Protein AF-A0A7W1N1T9-F1 (afdb_monomer_lite)

Foldseek 3Di:
DFFDWDDDPLEALETEGACEADDPQEAEYHNEYEYHNHYDDHNHYHYHNHYYPDDDDDDDD

Radius of gyration: 12.12 Å; chains: 1; bounding box: 26×22×36 Å

pLDDT: mean 93.8, std 9.53, range [52.47, 98.69]

Structur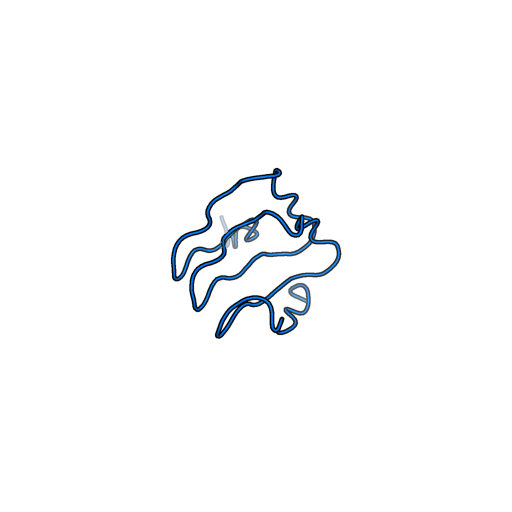e (mmCIF, N/CA/C/O backbone):
data_AF-A0A7W1N1T9-F1
#
_entry.id   AF-A0A7W1N1T9-F1
#
loop_
_atom_site.group_PDB
_atom_site.id
_atom_site.type_symbol
_atom_site.label_atom_id
_atom_site.label_alt_id
_atom_site.label_comp_id
_atom_site.label_asym_id
_atom_site.label_entity_id
_atom_site.label_seq_id
_atom_site.pdbx_PDB_ins_code
_atom_site.Cartn_x
_atom_site.Cartn_y
_atom_site.Cartn_z
_atom_site.occupancy
_atom_site.B_iso_or_equiv
_atom_site.auth_seq_id
_atom_site.auth_comp_id
_atom_site.auth_asym_id
_atom_site.auth_atom_id
_atom_site.pdbx_PDB_model_num
ATOM 1 N N . MET A 1 1 ? 10.777 -4.808 13.603 1.00 52.47 1 MET A N 1
ATOM 2 C CA . MET A 1 1 ? 11.107 -4.754 12.163 1.00 52.47 1 MET A CA 1
ATOM 3 C C . MET A 1 1 ? 9.893 -4.156 11.471 1.00 52.47 1 MET A C 1
ATOM 5 O O . MET A 1 1 ? 8.801 -4.604 11.811 1.00 52.47 1 MET A O 1
ATOM 9 N N . PRO A 1 2 ? 10.009 -3.109 10.635 1.00 57.16 2 PRO A N 1
ATOM 10 C CA . PRO A 1 2 ? 8.850 -2.654 9.870 1.00 57.16 2 PRO A CA 1
ATOM 11 C C . PRO A 1 2 ? 8.314 -3.838 9.046 1.00 57.16 2 PRO A C 1
ATOM 13 O O . PRO A 1 2 ? 9.130 -4.650 8.601 1.00 57.16 2 PRO A O 1
ATOM 16 N N . PRO A 1 3 ? 6.986 -3.986 8.892 1.00 64.31 3 PRO A N 1
ATOM 17 C CA . PRO A 1 3 ? 6.432 -5.066 8.086 1.00 64.31 3 PRO A CA 1
ATOM 18 C C . PRO A 1 3 ? 7.037 -5.009 6.683 1.00 64.31 3 PRO A C 1
ATOM 20 O O . PRO A 1 3 ? 7.146 -3.931 6.093 1.00 64.31 3 PRO A O 1
ATOM 23 N N . GLU A 1 4 ? 7.476 -6.163 6.185 1.00 85.69 4 GLU A N 1
ATOM 24 C CA . GLU A 1 4 ? 8.150 -6.269 4.895 1.00 85.69 4 GLU A CA 1
ATOM 25 C C . GLU A 1 4 ? 7.150 -5.907 3.786 1.00 85.69 4 GLU A C 1
ATOM 27 O O . GLU A 1 4 ? 6.119 -6.565 3.624 1.00 85.69 4 GLU A O 1
ATOM 32 N N . LEU A 1 5 ? 7.417 -4.818 3.061 1.00 95.19 5 LEU A N 1
ATOM 33 C CA . LEU A 1 5 ? 6.637 -4.431 1.889 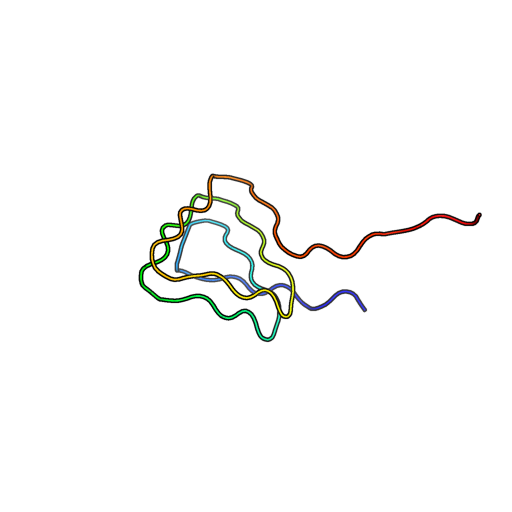1.00 95.19 5 LEU A CA 1
ATOM 34 C C . LEU A 1 5 ? 7.064 -5.295 0.701 1.00 95.19 5 LEU A C 1
ATOM 36 O O . LEU A 1 5 ? 8.255 -5.417 0.417 1.00 95.19 5 LEU A O 1
ATOM 40 N N . ARG A 1 6 ? 6.093 -5.870 -0.007 1.00 96.19 6 ARG A N 1
ATOM 41 C CA . ARG A 1 6 ? 6.308 -6.737 -1.170 1.00 96.19 6 ARG A CA 1
ATOM 42 C C . ARG A 1 6 ? 5.773 -6.070 -2.440 1.00 96.19 6 ARG A C 1
ATOM 44 O O . ARG A 1 6 ? 4.702 -5.461 -2.382 1.00 96.19 6 ARG A O 1
ATOM 51 N N . PRO A 1 7 ? 6.481 -6.174 -3.576 1.00 97.38 7 PRO A N 1
ATOM 52 C CA . PRO A 1 7 ? 5.980 -5.667 -4.847 1.00 97.38 7 PRO A CA 1
ATOM 53 C C . PRO A 1 7 ? 4.740 -6.440 -5.306 1.00 97.38 7 PRO A C 1
ATOM 55 O O . PRO A 1 7 ? 4.566 -7.615 -4.978 1.00 97.38 7 PRO A O 1
ATOM 58 N N . SER A 1 8 ? 3.887 -5.769 -6.074 1.00 96.81 8 SER A N 1
ATOM 59 C CA . SER A 1 8 ? 2.693 -6.347 -6.686 1.00 96.81 8 SER A CA 1
ATOM 60 C C . SER A 1 8 ? 2.538 -5.862 -8.121 1.00 96.81 8 SER A C 1
ATOM 62 O O . SER A 1 8 ? 2.660 -4.670 -8.392 1.00 96.81 8 SER A O 1
ATOM 64 N N . ASP A 1 9 ? 2.181 -6.772 -9.024 1.00 97.19 9 ASP A N 1
ATOM 65 C CA . ASP A 1 9 ? 2.017 -6.479 -10.454 1.00 97.19 9 ASP A CA 1
ATOM 66 C C . ASP A 1 9 ? 0.696 -5.761 -10.782 1.00 97.19 9 ASP A C 1
ATOM 68 O O . ASP A 1 9 ? 0.401 -5.474 -11.940 1.00 97.19 9 ASP A O 1
ATOM 72 N N . ARG A 1 10 ? -0.129 -5.459 -9.771 1.00 96.50 10 ARG A N 1
ATOM 73 C CA . ARG A 1 10 ? -1.429 -4.799 -9.972 1.00 96.50 10 ARG A CA 1
ATOM 74 C C . ARG A 1 10 ? -1.324 -3.335 -10.392 1.00 96.50 10 ARG A C 1
ATOM 76 O O . ARG A 1 10 ? -2.295 -2.809 -10.925 1.00 96.50 10 ARG A O 1
ATOM 83 N N . ALA A 1 11 ? -0.193 -2.685 -10.125 1.00 97.88 11 ALA A N 1
ATOM 84 C CA . ALA A 1 11 ? 0.114 -1.345 -10.609 1.00 97.88 11 ALA A CA 1
ATOM 85 C C . ALA A 1 11 ? 1.635 -1.097 -10.575 1.00 97.88 11 ALA A C 1
ATOM 87 O O . ALA A 1 11 ? 2.333 -1.687 -9.745 1.00 97.88 11 ALA A O 1
ATOM 88 N N . PRO A 1 12 ? 2.173 -0.213 -11.434 1.00 98.38 12 PRO A N 1
ATOM 89 C CA . PRO A 1 12 ? 3.599 0.103 -11.444 1.00 98.38 12 PRO A CA 1
ATOM 90 C C . PRO A 1 12 ? 4.078 0.613 -10.082 1.00 98.38 12 PRO A C 1
ATOM 92 O O . PRO A 1 12 ? 3.539 1.584 -9.558 1.00 98.38 12 PRO A O 1
ATOM 95 N N . GLY A 1 13 ? 5.095 -0.029 -9.505 1.00 98.06 13 GLY A N 1
ATOM 96 C CA . GLY A 1 13 ? 5.683 0.398 -8.230 1.00 98.06 13 GLY A CA 1
ATOM 97 C C . GLY A 1 13 ? 4.786 0.200 -7.002 1.00 98.06 13 GLY A C 1
ATOM 98 O O . GLY A 1 13 ? 5.080 0.767 -5.952 1.00 98.06 13 GLY A O 1
ATOM 99 N N . LEU A 1 14 ? 3.705 -0.581 -7.107 1.00 98.50 14 LEU A N 1
ATOM 100 C CA . LEU A 1 14 ? 2.841 -0.894 -5.972 1.00 98.50 14 LEU A CA 1
ATOM 101 C C . LEU A 1 14 ? 3.571 -1.763 -4.941 1.00 98.50 14 LEU A C 1
ATOM 103 O O . LEU A 1 14 ? 4.088 -2.834 -5.265 1.00 98.50 14 LEU A O 1
ATOM 107 N N . LEU A 1 15 ? 3.530 -1.328 -3.682 1.00 98.12 15 LEU A N 1
ATOM 108 C CA . LEU A 1 15 ? 4.058 -2.053 -2.531 1.00 98.12 15 LEU A CA 1
ATOM 109 C C . LEU A 1 15 ? 2.943 -2.404 -1.543 1.00 98.12 15 LEU A C 1
ATOM 111 O O . LEU A 1 15 ? 2.178 -1.535 -1.123 1.00 98.12 15 LEU A O 1
ATOM 115 N N . LEU A 1 16 ? 2.880 -3.672 -1.136 1.00 97.56 16 LEU A N 1
ATOM 116 C CA . LEU A 1 16 ? 1.874 -4.208 -0.221 1.00 97.56 16 LEU A CA 1
ATOM 117 C C . LEU A 1 16 ? 2.520 -4.805 1.028 1.00 97.56 16 LEU A C 1
ATOM 119 O O . LEU A 1 16 ? 3.461 -5.592 0.944 1.00 97.56 16 LEU A O 1
ATOM 123 N N . GLY A 1 17 ? 1.988 -4.454 2.191 1.00 96.81 17 GLY A N 1
ATOM 124 C CA . GLY A 1 17 ? 2.292 -5.108 3.452 1.00 96.81 17 GLY A CA 1
ATOM 125 C C . GLY A 1 17 ? 1.525 -6.418 3.614 1.00 96.81 17 GLY A C 1
ATOM 126 O O . GLY A 1 17 ? 0.559 -6.711 2.908 1.00 96.81 17 GLY A O 1
ATOM 127 N N . GLU A 1 18 ? 1.955 -7.206 4.589 1.00 95.44 18 GLU A N 1
ATOM 128 C CA . GLU A 1 18 ? 1.311 -8.468 4.939 1.00 95.44 18 GLU A CA 1
ATOM 129 C C . GLU A 1 18 ? -0.157 -8.278 5.360 1.00 95.44 18 GLU A C 1
ATOM 131 O O . GLU A 1 18 ? -0.512 -7.312 6.039 1.00 95.44 18 GLU A O 1
ATOM 136 N N . GLY A 1 19 ? -1.029 -9.204 4.953 1.00 95.12 19 GLY A N 1
ATOM 137 C CA . GLY A 1 19 ? -2.435 -9.206 5.364 1.00 95.12 19 GLY A CA 1
ATOM 138 C C . GLY A 1 19 ? -3.284 -8.069 4.787 1.00 95.12 19 GLY A C 1
ATOM 139 O O . GLY A 1 19 ? -4.394 -7.847 5.262 1.00 95.12 19 GLY A O 1
ATOM 140 N N . VAL A 1 20 ? -2.790 -7.340 3.781 1.00 97.31 20 VAL A N 1
ATOM 141 C CA . VAL A 1 20 ? -3.598 -6.348 3.064 1.00 97.31 20 VAL A CA 1
ATOM 142 C C . VAL A 1 20 ? -4.754 -7.041 2.337 1.00 97.31 20 VAL A C 1
ATOM 144 O O . VAL A 1 20 ? -4.539 -7.909 1.490 1.00 97.31 20 VAL A O 1
ATOM 147 N N . ALA A 1 21 ? -5.984 -6.619 2.630 1.00 97.31 21 ALA A N 1
ATOM 148 C CA . ALA A 1 21 ? -7.170 -7.032 1.891 1.00 97.31 21 ALA A CA 1
ATOM 149 C C . ALA A 1 21 ? -7.442 -6.021 0.773 1.00 97.31 21 ALA A C 1
ATOM 151 O O . ALA A 1 21 ? -7.828 -4.880 1.028 1.00 97.31 21 ALA A O 1
ATOM 152 N N . LEU A 1 22 ? -7.216 -6.446 -0.471 1.00 96.81 22 LEU A N 1
ATOM 153 C CA . LEU A 1 22 ? -7.300 -5.588 -1.649 1.00 96.81 22 LEU A CA 1
ATOM 154 C C . LEU A 1 22 ? -8.146 -6.264 -2.738 1.00 96.81 22 LEU A C 1
ATOM 156 O O . LEU A 1 22 ? -7.612 -7.053 -3.524 1.00 96.81 22 LEU A O 1
ATOM 160 N N . PRO A 1 23 ? -9.453 -5.963 -2.823 1.00 97.38 23 PRO A N 1
ATOM 161 C CA . PRO A 1 23 ? -10.336 -6.514 -3.848 1.00 97.38 23 PRO A CA 1
ATOM 162 C C . PRO A 1 23 ? -9.839 -6.225 -5.269 1.00 97.38 23 PRO A C 1
ATOM 164 O O . PRO A 1 23 ? -9.194 -5.205 -5.520 1.00 97.38 23 PRO A O 1
ATOM 167 N N . GLY A 1 24 ? -10.149 -7.105 -6.225 1.00 97.00 24 GLY A N 1
ATOM 168 C CA . GLY A 1 24 ? -9.749 -6.946 -7.632 1.00 97.00 24 GLY A CA 1
ATOM 169 C C . GLY A 1 24 ? -10.361 -5.718 -8.319 1.00 97.00 24 GLY A C 1
ATOM 170 O O . GLY A 1 24 ? -9.761 -5.176 -9.237 1.00 97.00 24 GLY A O 1
ATOM 171 N N . SER A 1 25 ? -11.506 -5.238 -7.826 1.00 97.88 25 SER A N 1
ATOM 172 C CA . SER A 1 25 ? -12.217 -4.055 -8.335 1.00 97.88 25 SER A CA 1
ATOM 173 C C . SER A 1 25 ? -11.539 -2.715 -8.027 1.00 97.88 25 SER A C 1
ATOM 175 O O . SER A 1 25 ? -12.031 -1.679 -8.457 1.00 97.88 25 SER A O 1
ATOM 177 N N . VAL A 1 26 ? -10.501 -2.707 -7.186 1.00 98.44 26 VAL A N 1
ATOM 178 C CA . VAL A 1 26 ? -9.829 -1.469 -6.770 1.00 98.44 26 VAL A CA 1
ATOM 179 C C . VAL A 1 26 ? -8.958 -0.952 -7.911 1.00 98.44 26 VAL A C 1
ATOM 181 O O . VAL A 1 26 ? -8.095 -1.679 -8.408 1.00 98.44 26 VAL A O 1
ATOM 184 N N . GLU A 1 27 ? -9.154 0.314 -8.274 1.00 98.38 27 GLU A N 1
ATOM 185 C CA . GLU A 1 27 ? -8.282 1.042 -9.197 1.00 98.38 27 GLU A CA 1
ATOM 186 C C . GLU A 1 27 ? -7.095 1.618 -8.422 1.00 98.38 27 GLU A C 1
ATOM 188 O O . GLU A 1 27 ? -7.275 2.278 -7.393 1.00 98.38 27 GLU A O 1
ATOM 193 N N . ILE A 1 28 ? -5.878 1.357 -8.901 1.00 98.50 28 ILE A N 1
ATOM 194 C CA . ILE A 1 28 ? -4.643 1.671 -8.178 1.00 98.50 28 ILE A CA 1
ATOM 195 C C . ILE A 1 28 ? -3.709 2.451 -9.098 1.00 98.50 28 ILE A C 1
ATOM 197 O O . ILE A 1 28 ? -3.346 1.972 -10.172 1.00 98.50 28 ILE A O 1
ATOM 201 N N . GLY A 1 29 ? -3.327 3.646 -8.655 1.00 98.38 29 GLY A N 1
ATOM 202 C CA . GLY A 1 29 ? -2.307 4.473 -9.283 1.00 98.38 29 GLY A CA 1
ATOM 203 C C . GLY A 1 29 ? -0.887 3.924 -9.117 1.00 98.38 29 GLY A C 1
ATOM 204 O O . GLY A 1 29 ? -0.632 2.957 -8.396 1.00 98.38 29 GLY A O 1
ATOM 205 N N . GLY A 1 30 ? 0.067 4.557 -9.786 1.00 98.38 30 GLY A N 1
ATOM 206 C CA . GLY A 1 30 ? 1.480 4.215 -9.696 1.00 98.38 30 GLY A CA 1
ATOM 207 C C . GLY A 1 30 ? 2.094 4.583 -8.344 1.00 98.38 30 GLY A C 1
ATOM 208 O O . GLY A 1 30 ? 1.725 5.573 -7.712 1.00 98.38 30 GLY A O 1
ATOM 209 N N . ASN A 1 31 ? 3.094 3.810 -7.919 1.00 98.44 31 ASN A N 1
ATOM 210 C CA . ASN A 1 31 ? 3.918 4.060 -6.731 1.00 98.44 31 ASN A CA 1
ATOM 211 C C . ASN A 1 31 ? 3.125 4.170 -5.415 1.00 98.44 31 ASN A C 1
ATOM 213 O O . ASN A 1 31 ? 3.511 4.897 -4.500 1.00 98.44 31 ASN A O 1
ATOM 217 N N . VAL A 1 32 ? 2.004 3.459 -5.321 1.00 98.69 32 VAL A N 1
ATOM 218 C CA . VAL A 1 32 ? 1.192 3.362 -4.103 1.00 98.69 32 VAL A CA 1
ATOM 219 C C . VAL A 1 32 ? 1.861 2.429 -3.088 1.00 98.69 32 VAL A C 1
ATOM 221 O O . VAL A 1 32 ? 2.410 1.388 -3.447 1.00 98.69 32 VAL A O 1
ATOM 224 N N . VAL A 1 33 ? 1.763 2.768 -1.800 1.00 98.19 33 VAL A N 1
ATOM 225 C CA . VAL A 1 33 ? 2.237 1.930 -0.690 1.00 98.19 33 VAL A CA 1
ATOM 226 C C . VAL A 1 33 ? 1.088 1.643 0.271 1.00 98.19 33 VAL A C 1
ATOM 228 O O . VAL A 1 33 ? 0.516 2.555 0.863 1.00 98.19 33 VAL A O 1
ATOM 231 N N . ILE A 1 34 ? 0.759 0.369 0.475 1.00 97.75 34 ILE A N 1
ATOM 232 C CA . ILE A 1 34 ? -0.292 -0.059 1.404 1.00 97.75 34 ILE A CA 1
ATOM 233 C C . ILE A 1 34 ? 0.355 -0.877 2.516 1.00 97.75 34 ILE A C 1
ATOM 235 O O . ILE A 1 34 ? 0.876 -1.959 2.267 1.00 97.75 34 ILE A O 1
ATOM 239 N N . HIS A 1 35 ? 0.342 -0.370 3.745 1.00 96.62 35 HIS A N 1
ATOM 240 C CA . HIS A 1 35 ? 0.950 -1.045 4.889 1.00 96.62 35 HIS A CA 1
ATOM 241 C C . HIS A 1 35 ? 0.086 -2.196 5.426 1.00 96.62 35 HIS A C 1
ATOM 243 O O . HIS A 1 35 ? -1.113 -2.292 5.153 1.00 96.62 35 HIS A O 1
ATOM 249 N N . ALA A 1 36 ? 0.733 -3.074 6.197 1.00 95.38 36 ALA A N 1
ATOM 250 C CA . ALA A 1 36 ? 0.168 -4.325 6.693 1.00 95.38 36 ALA A CA 1
ATOM 251 C C . ALA A 1 36 ? -1.180 -4.152 7.413 1.00 95.38 36 ALA A C 1
ATOM 253 O O . ALA A 1 36 ? -1.397 -3.173 8.126 1.00 95.38 36 ALA A O 1
ATOM 254 N N . GLY A 1 37 ? -2.076 -5.121 7.217 1.00 94.81 37 GLY A N 1
ATOM 255 C CA . GLY A 1 37 ? -3.409 -5.152 7.828 1.00 94.81 37 GLY A CA 1
ATOM 256 C C . GLY A 1 37 ? -4.415 -4.126 7.290 1.00 94.81 37 GLY A C 1
ATOM 257 O O . GLY A 1 37 ? -5.535 -4.056 7.793 1.00 94.81 37 GLY A O 1
ATOM 258 N N . THR A 1 38 ? -4.059 -3.330 6.277 1.00 97.44 38 THR A N 1
ATOM 259 C CA . THR A 1 38 ? -5.006 -2.393 5.653 1.00 97.44 38 THR A CA 1
ATOM 260 C C . THR A 1 38 ? -6.082 -3.150 4.874 1.00 97.44 38 THR A C 1
ATOM 262 O O . THR A 1 38 ? -5.774 -4.013 4.052 1.00 97.44 38 THR A O 1
ATOM 265 N N . VAL A 1 39 ? -7.346 -2.778 5.082 1.00 97.94 39 VAL A N 1
ATOM 266 C CA . VAL A 1 39 ? -8.496 -3.288 4.325 1.00 97.94 39 VAL A CA 1
ATOM 267 C C . VAL A 1 39 ? -9.006 -2.193 3.398 1.00 97.94 39 VAL A C 1
ATOM 269 O O . VAL A 1 39 ? -9.369 -1.109 3.854 1.00 97.94 39 VAL A O 1
ATOM 272 N N . VAL A 1 40 ? -9.033 -2.473 2.096 1.00 97.69 40 VAL A N 1
ATOM 273 C CA . VAL A 1 40 ? -9.555 -1.563 1.072 1.00 97.69 40 VAL A CA 1
ATOM 274 C C . VAL A 1 40 ? -10.932 -2.046 0.626 1.00 97.69 40 VAL A C 1
ATOM 276 O O . VAL A 1 40 ? -11.117 -3.224 0.329 1.00 97.69 40 VAL A O 1
ATOM 279 N N . GLY A 1 41 ? -11.900 -1.131 0.578 1.00 97.94 41 GLY A N 1
ATOM 280 C CA . GLY A 1 41 ? -13.251 -1.427 0.103 1.00 97.94 41 GLY A CA 1
ATOM 281 C C . GLY A 1 41 ? -13.317 -1.682 -1.406 1.00 97.94 41 GLY A C 1
ATOM 282 O O . GLY A 1 41 ? -12.484 -1.201 -2.177 1.00 97.94 41 GLY A O 1
ATOM 283 N N . GLU A 1 42 ? -14.338 -2.422 -1.835 1.00 97.94 42 GLU A N 1
ATOM 284 C CA . GLU A 1 42 ? -14.634 -2.626 -3.256 1.00 97.94 42 GLU A CA 1
ATOM 285 C C . GLU A 1 42 ? -14.908 -1.294 -3.975 1.00 97.94 42 GLU A C 1
ATOM 287 O O . GLU A 1 42 ? -15.427 -0.345 -3.388 1.00 97.94 42 GLU A O 1
ATOM 292 N N . GLY A 1 43 ? -14.521 -1.206 -5.252 1.00 97.31 43 GLY A N 1
ATOM 293 C CA . GLY A 1 43 ? -14.674 0.000 -6.080 1.00 97.31 43 GLY A CA 1
ATOM 294 C C . GLY A 1 43 ? -13.845 1.224 -5.658 1.00 97.31 43 GLY A C 1
ATOM 295 O O . GLY A 1 43 ? -13.984 2.285 -6.269 1.00 97.31 43 GLY A O 1
ATOM 296 N N . ALA A 1 44 ? -12.990 1.118 -4.635 1.00 98.31 44 ALA A N 1
ATOM 297 C CA . ALA A 1 44 ? -12.128 2.222 -4.226 1.00 98.31 44 ALA A CA 1
ATOM 298 C C . ALA A 1 44 ? -11.149 2.634 -5.341 1.00 98.31 44 ALA A C 1
ATOM 300 O O . ALA A 1 44 ? -10.692 1.808 -6.136 1.00 98.31 44 ALA A O 1
ATOM 301 N N . ARG A 1 45 ? -10.790 3.922 -5.356 1.00 98.38 45 ARG A N 1
ATOM 302 C CA . ARG A 1 45 ? -9.776 4.501 -6.247 1.00 98.38 45 ARG A CA 1
ATOM 303 C C . ARG A 1 45 ? -8.634 5.061 -5.410 1.00 98.38 45 ARG A C 1
ATOM 305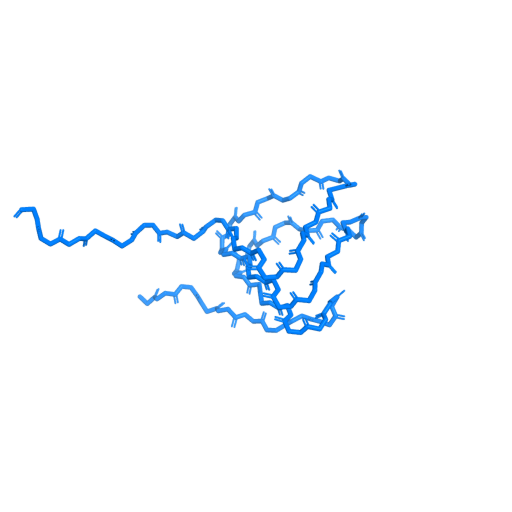 O O . ARG A 1 45 ? -8.839 6.006 -4.650 1.00 98.38 45 ARG A O 1
ATOM 312 N N . ILE A 1 46 ? -7.446 4.482 -5.547 1.00 98.44 46 ILE A N 1
ATOM 313 C CA . ILE A 1 46 ? -6.237 4.916 -4.843 1.00 98.44 46 ILE A CA 1
ATOM 314 C C . ILE A 1 46 ? -5.354 5.662 -5.842 1.00 98.44 46 ILE A C 1
ATOM 316 O O . ILE A 1 46 ? -4.927 5.088 -6.838 1.00 98.44 46 ILE A O 1
ATOM 320 N N . GLN A 1 47 ? -5.115 6.946 -5.586 1.00 98.56 47 GLN A N 1
ATOM 321 C CA . GLN A 1 47 ? -4.353 7.834 -6.470 1.00 98.56 47 GLN A CA 1
ATOM 322 C C . GLN A 1 47 ? -2.839 7.588 -6.372 1.00 98.56 47 GLN A C 1
ATOM 324 O O . GLN A 1 47 ? -2.358 7.008 -5.396 1.00 98.56 47 GLN A O 1
ATOM 329 N N . ASP A 1 48 ? -2.101 8.067 -7.375 1.00 98.62 48 ASP A N 1
ATOM 330 C CA . ASP A 1 48 ? -0.645 7.927 -7.467 1.00 98.62 48 ASP A CA 1
ATOM 331 C C . ASP A 1 48 ? 0.071 8.394 -6.189 1.00 98.62 48 ASP A C 1
ATOM 333 O O . ASP A 1 48 ? -0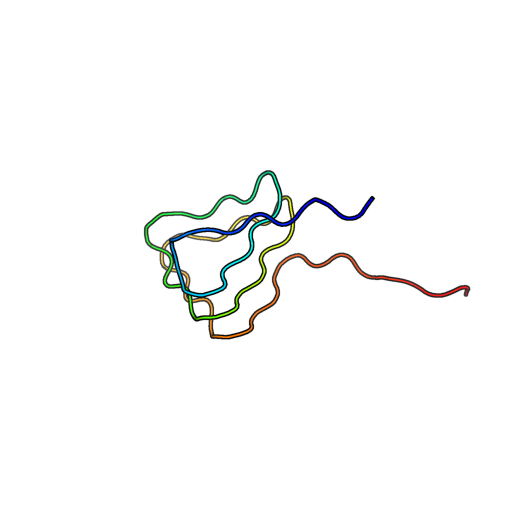.252 9.433 -5.610 1.00 98.62 48 ASP A O 1
ATOM 337 N N . GLY A 1 49 ? 1.065 7.623 -5.746 1.00 98.31 49 GLY A N 1
ATOM 338 C CA . GLY A 1 49 ? 1.898 7.961 -4.587 1.00 98.31 49 GLY A CA 1
ATOM 339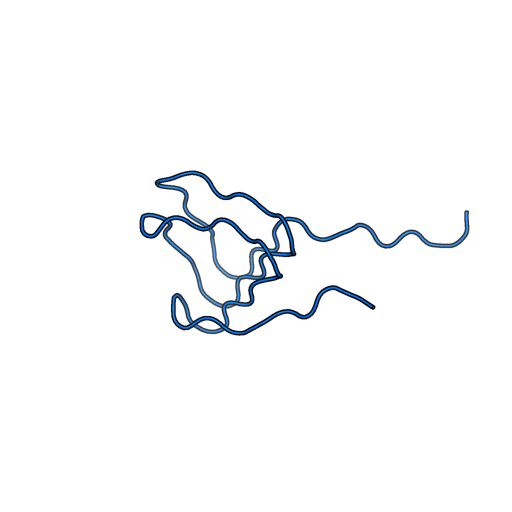 C C . GLY A 1 49 ? 1.195 7.893 -3.225 1.00 98.31 49 GLY A C 1
ATOM 340 O O . GLY A 1 49 ? 1.804 8.241 -2.211 1.00 98.31 49 GLY A O 1
ATOM 341 N N . ALA A 1 50 ? -0.069 7.462 -3.164 1.00 98.50 50 ALA A N 1
ATOM 342 C CA . ALA A 1 50 ? -0.791 7.352 -1.904 1.00 98.50 50 ALA A CA 1
ATOM 343 C C . ALA A 1 50 ? -0.134 6.339 -0.951 1.00 98.50 50 ALA A C 1
ATOM 345 O O . ALA A 1 50 ? 0.324 5.269 -1.358 1.00 98.50 50 ALA A O 1
ATOM 346 N N . VAL A 1 51 ? -0.150 6.667 0.345 1.00 97.81 51 VAL A N 1
ATOM 347 C CA . VAL A 1 51 ? 0.352 5.802 1.416 1.00 97.81 51 VAL A CA 1
ATOM 348 C C . VAL A 1 51 ? -0.775 5.505 2.400 1.00 97.81 51 VAL A C 1
ATOM 350 O O . VAL A 1 51 ? -1.292 6.415 3.045 1.00 97.81 51 VAL A O 1
ATOM 353 N N . LEU A 1 52 ? -1.146 4.232 2.532 1.00 97.44 52 LEU A N 1
ATOM 354 C CA . LEU A 1 52 ? -2.267 3.786 3.363 1.00 97.44 52 LEU A CA 1
ATOM 355 C C . LEU A 1 52 ? -1.782 2.951 4.550 1.00 97.44 52 LEU A C 1
ATOM 357 O O . LEU A 1 52 ? -0.866 2.143 4.412 1.00 97.44 52 LEU A O 1
ATOM 361 N N . GLY A 1 53 ? -2.404 3.138 5.718 1.00 95.12 53 GLY A N 1
ATOM 362 C CA . GLY A 1 53 ? -2.158 2.316 6.912 1.00 95.12 53 GLY A CA 1
ATOM 363 C C . GLY A 1 53 ? -0.765 2.457 7.537 1.00 95.12 53 GLY A C 1
ATOM 364 O O . GLY A 1 53 ? -0.363 1.610 8.332 1.00 95.12 53 GLY A O 1
ATOM 365 N N . LYS A 1 54 ? 0.007 3.489 7.169 1.00 93.88 54 LYS A N 1
ATOM 366 C CA . LYS A 1 54 ? 1.365 3.687 7.689 1.00 93.88 54 LYS A CA 1
ATOM 367 C C . LYS A 1 54 ? 1.341 3.906 9.206 1.00 93.88 54 LYS A C 1
ATOM 369 O O . LYS A 1 54 ? 0.665 4.831 9.659 1.00 93.88 54 LYS A O 1
ATOM 374 N N . PRO A 1 55 ? 2.103 3.126 9.992 1.00 88.25 55 PRO A N 1
ATOM 375 C CA . PRO A 1 55 ? 2.222 3.373 11.419 1.00 88.25 55 PRO A CA 1
ATOM 376 C C . PRO A 1 55 ? 2.931 4.706 11.672 1.00 88.25 55 PRO A C 1
ATOM 378 O O . PRO A 1 55 ? 3.882 5.077 10.978 1.00 88.25 55 PRO A O 1
ATOM 381 N N . LEU A 1 56 ? 2.471 5.414 12.698 1.00 89.06 56 LEU A N 1
ATOM 382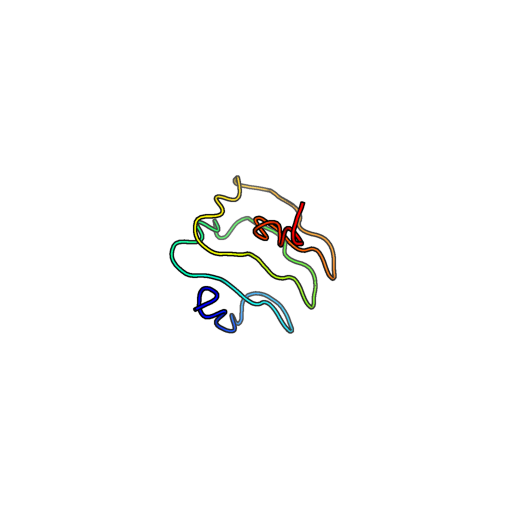 C CA . LEU A 1 56 ? 3.117 6.622 13.192 1.00 89.06 56 LEU A CA 1
ATOM 383 C C . LEU A 1 56 ? 4.472 6.274 13.819 1.00 89.06 56 LEU A C 1
ATOM 385 O O . LEU A 1 56 ? 4.580 5.356 14.629 1.00 89.06 56 LEU A O 1
ATOM 389 N N . ALA A 1 57 ? 5.495 7.046 13.462 1.00 86.25 57 ALA A N 1
ATOM 390 C CA . ALA A 1 57 ? 6.763 7.067 14.176 1.00 86.25 57 ALA A CA 1
ATOM 391 C C . ALA A 1 57 ? 6.737 8.255 15.143 1.00 86.25 57 ALA A C 1
ATOM 393 O O . ALA A 1 57 ? 6.666 9.403 14.705 1.00 86.25 57 ALA A O 1
ATOM 394 N N . LEU A 1 58 ? 6.754 7.974 16.445 1.00 87.00 58 LEU A N 1
ATOM 395 C CA . LEU A 1 58 ? 6.813 8.993 17.491 1.00 87.00 58 LEU A CA 1
ATOM 396 C C . LEU A 1 58 ? 8.264 9.164 17.956 1.00 87.00 58 LEU A C 1
ATOM 398 O O . LEU A 1 58 ? 8.991 8.180 18.098 1.00 87.00 58 LEU A O 1
ATOM 402 N N . GLY A 1 59 ? 8.680 10.413 18.170 1.00 85.75 59 GLY A N 1
ATOM 403 C CA . GLY A 1 59 ? 9.957 10.733 18.811 1.00 85.75 59 GLY A CA 1
ATOM 404 C C . GLY A 1 59 ? 9.896 10.554 20.333 1.00 85.75 59 GLY A C 1
ATOM 405 O O . GLY A 1 59 ? 8.818 10.282 20.869 1.00 85.75 59 GLY A O 1
ATOM 406 N N . PRO A 1 60 ? 11.029 10.707 21.045 1.00 84.38 60 PRO A N 1
ATOM 407 C CA . PRO A 1 60 ? 10.993 10.833 22.498 1.00 84.38 60 PRO A CA 1
ATOM 408 C C . PRO A 1 60 ? 10.110 12.033 22.868 1.00 84.38 60 PRO A C 1
ATOM 410 O O . PRO A 1 60 ? 10.228 13.094 22.250 1.00 84.38 60 PRO A O 1
ATOM 413 N N . GLY A 1 61 ? 9.186 11.814 23.807 1.00 70.94 61 GLY A N 1
ATOM 414 C CA . GLY A 1 61 ? 8.364 12.876 24.394 1.00 70.94 61 GLY A CA 1
ATOM 415 C C . GLY A 1 61 ? 9.180 13.847 25.232 1.00 70.94 61 GLY A C 1
ATOM 416 O O . GLY A 1 61 ? 10.290 13.463 25.668 1.00 70.94 61 GLY A O 1
#

Sequence (61 aa):
MPPELRPSDRAPGLLLGEGVALPGSVEIGGNVVIHAGTVVGEGARIQDGAVLGKPLALGPG

Secondary structure (DSSP, 8-state):
-----EEETTSTTEEE-TT-B--TT-EE-TT-EE-TT-BPPTT-EE-TT-EESPPP-----